Protein 3URG (pdb70)

Solvent-accessible surface area: 7895 Å² total; per-residue (Å²): 215,38,96,62,150,130,53,103,93,59,25,119,31,8,115,64,106,4,23,89,123,22,152,84,111,117,71,72,0,96,15,0,32,128,22,0,67,119,30,4,98,55,90,17,101,0,76,17,107,70,135,43,234,204,89,105,77,112,87,96,33,93,3,48,0,63,13,20,5,91,96,117,64,18,93,83,25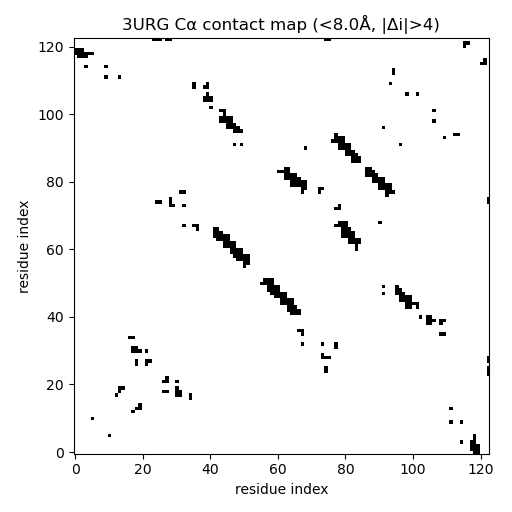,0,59,0,49,0,2,30,109,117,138,80,88,63,84,2,82,0,41,28,9,110,32,56,148,36,72,109,86,1,105,61,0,11,27,0,2,75,15,6,69,30,43,35,60,170,29

Structure (mmCIF, N/CA/C/O backbone):
data_3URG
#
_entry.id   3URG
#
_cell.length_a   50.740
_cell.length_b   50.740
_cell.length_c   150.770
_cell.angle_alpha   90.00
_cell.angle_beta   90.00
_cell.angle_gamma   120.00
#
_symmetry.space_group_name_H-M   'P 31 2 1'
#
loop_
_entity.id
_entity.type
_entity.pdbx_description
1 polymer 'Alr1010 protein'
2 non-polymer '5-MERCAPTO-2-NITRO-BENZOIC ACID'
3 non-polymer 'SODIUM ION'
4 water water
#
loop_
_atom_site.group_PDB
_atom_site.id
_atom_site.type_symbol
_atom_site.label_atom_id
_atom_site.label_alt_id
_atom_site.label_comp_id
_atom_site.label_asym_id
_atom_site.label_entity_id
_atom_site.label_seq_id
_atom_site.pdbx_PDB_ins_code
_atom_site.Cartn_x
_atom_site.Cartn_y
_atom_site.Cartn_z
_atom_site.occupancy
_atom_site.B_iso_or_equiv
_atom_site.auth_seq_id
_atom_site.auth_comp_id
_atom_site.auth_asym_id
_atom_site.auth_atom_id
_atom_site.pdbx_PDB_model_num
ATOM 1 N N . MET A 1 21 ? -21.232 -10.751 -7.189 1.00 85.38 1 MET A N 1
ATOM 2 C CA . MET A 1 21 ? -21.790 -11.035 -8.507 1.00 72.23 1 MET A CA 1
ATOM 3 C C . MET A 1 21 ? -22.786 -9.983 -8.939 1.00 60.96 1 MET A C 1
ATOM 4 O O . MET A 1 21 ? -23.051 -9.026 -8.204 1.00 52.67 1 MET A O 1
ATOM 9 N N . ALA A 1 22 ? -23.362 -10.190 -10.124 1.00 54.37 2 ALA A N 1
ATOM 10 C CA . ALA A 1 22 ? -24.324 -9.255 -10.704 1.00 45.60 2 ALA A CA 1
ATOM 11 C C . ALA A 1 22 ? -25.763 -9.761 -10.591 1.00 52.55 2 ALA A C 1
ATOM 12 O O . ALA A 1 22 ? -26.033 -10.940 -10.819 1.00 54.58 2 ALA A O 1
ATOM 14 N N . SER A 1 23 ? -26.690 -8.861 -10.268 1.00 44.87 3 SER A N 1
ATOM 15 C CA . SER A 1 23 ? -28.101 -9.232 -10.156 1.00 49.44 3 SER A CA 1
ATOM 16 C C . SER A 1 23 ? -28.908 -8.756 -11.359 1.00 56.76 3 SER A C 1
ATOM 17 O O . SER A 1 23 ? -30.082 -9.094 -11.500 1.00 56.39 3 SER A O 1
ATOM 20 N N . VAL A 1 24 ? -28.274 -7.966 -12.222 1.00 56.04 4 VAL A N 1
ATOM 21 C CA . VAL A 1 24 ? -28.901 -7.539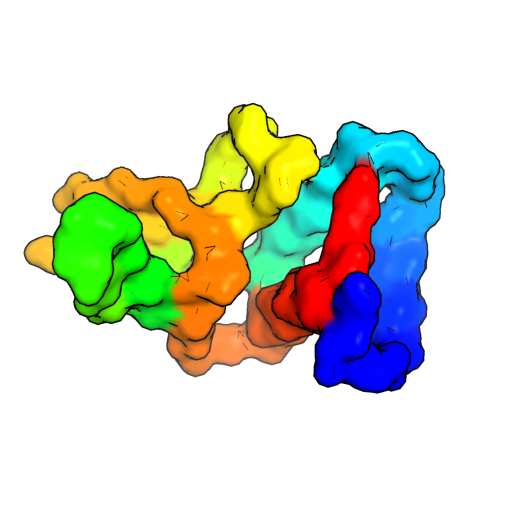 -13.469 1.00 50.10 4 VAL A CA 1
ATOM 22 C C . VAL A 1 24 ? -27.957 -7.760 -14.645 1.00 46.39 4 VAL A C 1
ATOM 23 O O . VAL A 1 24 ? -26.735 -7.820 -14.477 1.00 43.69 4 VAL A O 1
ATOM 27 N N . GLU A 1 25 ? -28.524 -7.896 -15.837 1.00 47.64 5 GLU A N 1
ATOM 28 C CA . GLU A 1 25 ? -27.715 -8.084 -17.032 1.00 49.22 5 GLU A CA 1
ATOM 29 C C . GLU A 1 25 ? -27.064 -6.765 -17.421 1.00 49.37 5 GLU A C 1
ATOM 30 O O . GLU A 1 25 ? -27.521 -5.693 -17.021 1.00 41.58 5 GLU A O 1
ATOM 36 N N . ARG A 1 26 ? -25.993 -6.846 -18.199 1.00 49.21 6 ARG A N 1
ATOM 37 C CA . ARG A 1 26 ? -25.353 -5.645 -18.711 1.00 47.61 6 ARG A CA 1
ATOM 38 C C . ARG A 1 26 ? -26.369 -4.759 -19.419 1.00 44.10 6 ARG A C 1
ATOM 39 O O . ARG A 1 26 ? -27.242 -5.251 -20.148 1.00 42.98 6 ARG A O 1
ATOM 47 N N . ASP A 1 27 ? -26.272 -3.455 -19.177 1.00 37.07 7 ASP A N 1
ATOM 48 C CA . ASP A 1 27 ? -27.016 -2.466 -19.947 1.00 37.45 7 ASP A CA 1
ATOM 49 C C . ASP A 1 27 ? -25.968 -1.622 -20.659 1.00 37.00 7 ASP A C 1
ATOM 50 O O . ASP A 1 27 ? -25.291 -0.812 -20.024 1.00 35.11 7 ASP A O 1
ATOM 55 N N . GLU A 1 28 ? -25.828 -1.809 -21.970 1.00 36.06 8 GLU A N 1
ATOM 56 C CA . GLU A 1 28 ? -24.704 -1.213 -22.697 1.00 37.59 8 GLU A CA 1
ATOM 57 C C . GLU A 1 28 ? -24.785 0.309 -22.780 1.00 40.29 8 GLU A C 1
ATOM 58 O O . GLU A 1 28 ? -23.768 0.986 -22.855 1.00 35.82 8 GLU A O 1
ATOM 64 N N . THR A 1 29 ? -25.993 0.858 -22.760 1.00 38.10 9 THR A N 1
ATOM 65 C CA . THR A 1 29 ? -26.118 2.308 -22.739 1.00 34.99 9 THR A CA 1
ATOM 66 C C . THR A 1 29 ? -25.511 2.867 -21.445 1.00 38.19 9 THR A C 1
ATOM 67 O O . THR A 1 29 ? -24.756 3.842 -21.466 1.00 35.20 9 THR A O 1
ATOM 71 N N . ARG A 1 30 ? -25.823 2.232 -20.319 1.00 35.73 10 ARG A N 1
ATOM 72 C CA . ARG A 1 30 ? -25.274 2.682 -19.039 1.00 31.12 10 ARG A CA 1
ATOM 73 C C . ARG A 1 30 ? -23.755 2.427 -18.978 1.00 34.73 10 ARG A C 1
ATOM 74 O O . ARG A 1 30 ? -22.988 3.276 -18.514 1.00 33.34 10 ARG A O 1
ATOM 82 N N . GLU A 1 31 ? -23.327 1.265 -19.462 1.00 36.32 11 GLU A N 1
ATOM 83 C CA . GLU A 1 31 ? -21.902 0.941 -19.504 1.00 34.87 11 GLU A CA 1
ATOM 84 C C . GLU A 1 31 ? -21.113 1.986 -20.296 1.00 35.34 11 GLU A C 1
ATOM 85 O O . GLU A 1 31 ? -20.066 2.446 -19.855 1.00 32.62 11 GLU A O 1
ATOM 91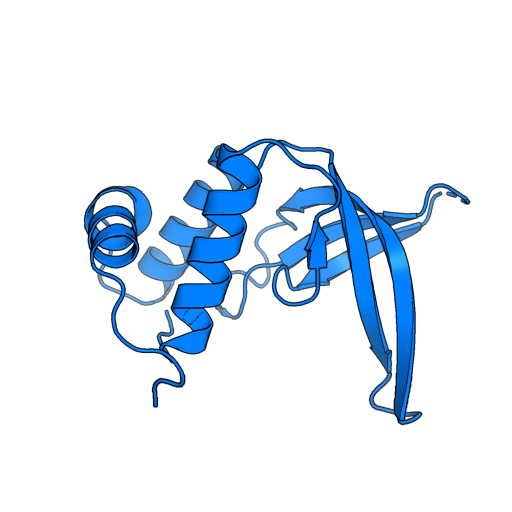 N N . HIS A 1 32 ? -21.608 2.361 -21.470 1.00 35.34 12 HIS A N 1
ATOM 92 C CA . HIS A 1 32 ? -20.901 3.351 -22.289 1.00 34.68 12 HIS A CA 1
ATOM 93 C C . HIS A 1 32 ? -20.783 4.673 -21.541 1.00 29.99 12 HIS A C 1
ATOM 94 O O . HIS A 1 32 ? -19.733 5.311 -21.539 1.00 38.08 12 HIS A O 1
ATOM 101 N N . ARG A 1 33 ? -21.877 5.084 -20.914 1.00 33.72 13 ARG A N 1
ATOM 102 C CA . ARG A 1 33 ? -21.909 6.366 -20.228 1.00 32.48 13 ARG A CA 1
ATOM 103 C C . ARG A 1 33 ? -20.975 6.342 -19.018 1.00 36.50 13 ARG A C 1
ATOM 104 O O . ARG A 1 33 ? -20.237 7.299 -18.765 1.00 36.94 13 ARG A O 1
ATOM 112 N N . ILE A 1 34 ? -21.003 5.246 -18.268 1.00 31.43 14 ILE A N 1
ATOM 113 C CA . ILE A 1 34 ? -20.118 5.126 -17.111 1.00 32.12 14 ILE A CA 1
ATOM 114 C C . ILE A 1 34 ? -18.656 5.181 -17.548 1.00 35.10 14 ILE A C 1
ATOM 115 O O . ILE A 1 34 ? -17.834 5.865 -16.935 1.00 35.98 14 ILE A O 1
ATOM 120 N N . GLU A 1 35 ? -18.338 4.446 -18.609 1.00 28.01 15 GLU A N 1
ATOM 121 C CA . GLU A 1 35 ? -16.980 4.407 -19.139 1.00 30.88 15 GLU A CA 1
ATOM 122 C C . GLU A 1 35 ? -16.471 5.782 -19.589 1.00 37.93 15 GLU A C 1
ATOM 123 O O . GLU A 1 35 ? -15.345 6.176 -19.262 1.00 37.88 15 GLU A O 1
ATOM 129 N N . THR A 1 36 ? -17.297 6.508 -20.341 1.00 35.10 16 THR A N 1
ATOM 130 C CA . THR A 1 36 ? -16.818 7.682 -21.063 1.00 40.07 16 THR A CA 1
ATOM 131 C C . THR A 1 36 ? -17.049 8.993 -20.328 1.00 41.66 16 THR A C 1
ATOM 132 O O . THR A 1 36 ? -16.370 9.988 -20.601 1.00 39.64 16 THR A O 1
ATOM 136 N N . GLU A 1 37 ? -18.018 8.993 -19.430 1.00 35.81 17 GLU A N 1
ATOM 137 C CA . GLU A 1 37 ? -18.425 10.189 -18.712 1.00 39.88 17 GLU A CA 1
ATOM 138 C C . GLU A 1 37 ? -17.982 10.132 -17.270 1.00 39.32 17 GLU A C 1
ATOM 139 O O . GLU A 1 37 ? -17.671 11.132 -16.730 1.00 40.89 17 GLU A O 1
ATOM 145 N N . ILE A 1 38 ? -17.908 8.954 -16.689 1.00 35.02 18 ILE A N 1
ATOM 146 C CA . ILE A 1 38 ? -17.684 8.830 -15.267 1.00 34.30 18 ILE A CA 1
ATOM 147 C C . ILE A 1 38 ? -16.408 8.298 -14.639 1.00 38.10 18 ILE A C 1
ATOM 148 O O . ILE A 1 38 ? -16.024 8.729 -13.542 1.00 39.51 18 ILE A O 1
ATOM 153 N N . ILE A 1 39 ? -15.965 7.202 -15.226 1.00 31.09 19 ILE A N 1
ATOM 154 C CA . ILE A 1 39 ? -14.734 6.569 -14.892 1.00 35.63 19 ILE A CA 1
ATOM 155 C C . ILE A 1 39 ? -13.598 7.193 -15.675 1.00 37.07 19 ILE A C 1
ATOM 156 O O . ILE A 1 39 ? -12.610 7.555 -15.114 1.00 35.11 19 ILE A O 1
ATOM 161 N N . VAL A 1 40 ? -13.787 7.370 -16.972 1.00 37.02 20 VAL A N 1
ATOM 162 C CA . VAL A 1 40 ? -12.814 8.064 -17.801 1.00 34.10 20 VAL A CA 1
ATOM 163 C C . VAL A 1 40 ? -11.438 7.401 -17.620 1.00 35.01 20 VAL A C 1
ATOM 164 O O . VAL A 1 40 ? -11.320 6.234 -17.813 1.00 38.45 20 VAL A O 1
ATOM 168 N N . ASP A 1 41 ? -10.420 8.141 -17.228 1.00 39.29 21 ASP A N 1
ATOM 169 C CA . ASP A 1 41 ? -9.092 7.564 -17.051 1.00 44.31 21 ASP A CA 1
ATOM 170 C C . ASP A 1 41 ? -8.781 7.009 -15.668 1.00 43.30 21 ASP A C 1
ATOM 171 O O . ASP A 1 41 ? -7.662 6.691 -15.382 1.00 36.44 21 ASP A O 1
ATOM 176 N N . ALA A 1 42 ? -9.766 6.940 -14.795 1.00 35.56 22 ALA A N 1
ATOM 177 C CA . ALA A 1 42 ? -9.520 6.529 -13.414 1.00 35.30 22 ALA A CA 1
ATOM 178 C C . ALA A 1 42 ? -9.024 5.092 -13.380 1.00 42.76 22 ALA A C 1
ATOM 179 O O . ALA A 1 42 ? -9.545 4.242 -14.094 1.00 40.65 22 ALA A O 1
ATOM 181 N N . GLU A 1 43 ? -8.010 4.822 -12.557 1.00 39.10 23 GLU A N 1
ATOM 182 C CA . GLU A 1 43 ? -7.500 3.467 -12.425 1.00 49.12 23 GLU A CA 1
ATOM 183 C C . GLU A 1 43 ? -7.648 2.894 -11.016 1.00 51.26 23 GLU A C 1
ATOM 184 O O . GLU A 1 43 ? -8.128 1.776 -10.845 1.00 51.17 23 GLU A O 1
ATOM 190 N N . ASP A 1 44 ? -7.235 3.643 -10.002 1.00 52.20 24 ASP A N 1
ATOM 191 C CA . ASP A 1 44 ? -7.333 3.109 -8.651 1.00 50.95 24 ASP A CA 1
ATOM 192 C C . ASP A 1 44 ? -8.605 3.520 -7.927 1.00 49.45 24 ASP A C 1
ATOM 193 O O . ASP A 1 44 ? -9.407 4.316 -8.426 1.00 43.21 24 ASP A O 1
ATOM 198 N N . LYS A 1 45 ? -8.781 2.941 -6.748 1.00 46.51 25 LYS A N 1
ATOM 199 C CA . LYS A 1 45 ? -10.010 3.048 -5.998 1.00 44.41 25 LYS A CA 1
ATOM 200 C C . LYS A 1 45 ? -10.431 4.500 -5.776 1.00 44.77 25 LYS A C 1
ATOM 201 O O . LYS A 1 45 ? -11.586 4.844 -5.987 1.00 39.29 25 LYS A O 1
ATOM 207 N N . GLU A 1 46 ? -9.490 5.345 -5.356 1.00 41.25 26 GLU A N 1
ATOM 208 C CA . GLU A 1 46 ? -9.782 6.744 -5.036 1.00 38.77 26 GLU A CA 1
ATOM 209 C C . GLU A 1 46 ? -10.264 7.515 -6.254 1.00 30.81 26 GLU A C 1
ATOM 210 O O . GLU A 1 46 ? -11.167 8.363 -6.152 1.00 36.22 26 GLU A O 1
ATOM 216 N N . GLU A 1 47 ? -9.655 7.229 -7.404 1.00 32.16 27 GLU A N 1
ATOM 217 C CA . GLU A 1 47 ? -10.021 7.885 -8.663 1.00 30.62 27 GLU A CA 1
ATOM 218 C C . GLU A 1 47 ? -11.398 7.443 -9.146 1.00 37.04 27 GLU A C 1
ATOM 219 O O . GLU A 1 47 ? -12.165 8.252 -9.679 1.00 37.06 27 GLU A O 1
ATOM 225 N N . ARG A 1 48 ? -11.719 6.165 -8.960 1.00 36.93 28 ARG A N 1
ATOM 226 C CA . ARG A 1 48 ? -13.026 5.660 -9.377 1.00 34.74 28 ARG A CA 1
ATOM 227 C C . ARG A 1 48 ? -14.110 6.278 -8.486 1.00 34.81 28 ARG A C 1
ATOM 228 O O . ARG A 1 48 ? -15.130 6.756 -8.972 1.00 30.45 28 ARG A O 1
ATOM 236 N N . ALA A 1 49 ? -13.880 6.275 -7.175 1.00 35.31 29 ALA A N 1
ATOM 237 C CA . ALA A 1 49 ? -14.800 6.946 -6.256 1.00 33.85 29 ALA A CA 1
ATOM 238 C C . ALA A 1 49 ? -14.970 8.418 -6.615 1.00 31.84 29 ALA A C 1
ATOM 239 O O . ALA A 1 49 ? -16.082 8.928 -6.627 1.00 33.61 29 ALA A O 1
ATOM 241 N N . MET A 1 50 ? -13.863 9.105 -6.880 1.00 35.54 30 MET A N 1
ATOM 242 C CA . MET A 1 50 ? -13.913 10.537 -7.172 1.00 34.67 30 MET A CA 1
ATOM 243 C C . MET A 1 50 ? -14.716 10.816 -8.443 1.00 31.13 30 MET A C 1
ATOM 244 O O . MET A 1 50 ? -15.544 11.731 -8.479 1.00 34.83 30 MET A O 1
ATOM 249 N N . GLY A 1 51 ? -14.479 10.022 -9.480 1.00 34.81 31 GLY A N 1
ATOM 250 C CA . GLY A 1 51 ? -15.250 10.143 -10.706 1.00 32.30 31 GLY A CA 1
ATOM 251 C C . GLY A 1 51 ? -16.748 10.080 -10.449 1.00 33.86 31 GLY A C 1
ATOM 252 O O . GLY A 1 51 ? -17.525 10.892 -10.964 1.00 30.94 31 GLY A O 1
ATOM 253 N N . TRP A 1 52 ? -17.178 9.111 -9.656 1.00 27.39 32 TRP A N 1
ATOM 254 C CA . TRP A 1 52 ? -18.608 8.987 -9.381 1.00 27.29 32 TRP A CA 1
ATOM 255 C C . TRP A 1 52 ? -19.122 10.172 -8.560 1.00 33.43 32 TRP A C 1
ATOM 256 O O . TRP A 1 52 ? -20.238 10.641 -8.764 1.00 32.78 32 TRP A O 1
ATOM 267 N N . TYR A 1 53 ? -18.310 10.642 -7.613 1.00 34.99 33 TYR A N 1
ATOM 268 C CA . TYR A 1 53 ? -18.727 11.732 -6.735 1.00 37.40 33 TYR A CA 1
ATOM 269 C C . TYR A 1 53 ? -18.998 12.995 -7.553 1.00 36.65 33 TYR A C 1
ATOM 270 O O . TYR A 1 53 ? -20.055 13.619 -7.424 1.00 32.48 33 TYR A O 1
ATOM 279 N N . TYR A 1 54 ? -18.030 13.376 -8.381 1.00 31.86 34 TYR A N 1
ATOM 280 C CA . TYR A 1 54 ? -18.178 14.538 -9.261 1.00 36.58 34 TYR A CA 1
ATOM 281 C C . TYR A 1 54 ? -19.287 14.360 -10.288 1.00 37.80 34 TYR A C 1
ATOM 282 O O . TYR A 1 54 ? -20.009 15.307 -10.603 1.00 37.12 34 TYR A O 1
ATOM 291 N N . TYR A 1 55 ? -19.423 13.160 -10.835 1.00 33.68 35 TYR A N 1
ATOM 292 C CA . TYR A 1 55 ? -20.489 12.949 -11.808 1.00 29.98 35 TYR A CA 1
ATOM 293 C C . TYR A 1 55 ? -21.859 13.207 -11.161 1.00 35.51 35 TYR A C 1
ATOM 294 O O . TYR A 1 55 ? -22.672 13.963 -11.687 1.00 33.43 35 TYR A O 1
ATOM 303 N N . LEU A 1 56 ? -22.099 12.605 -10.019 1.00 29.64 36 LEU A N 1
ATOM 304 C CA . LEU A 1 56 ? -23.360 12.734 -9.343 1.00 28.73 36 LEU A CA 1
ATOM 305 C C . LEU A 1 56 ? -23.624 14.163 -8.898 1.00 34.32 36 LEU A C 1
ATOM 306 O O . LEU A 1 56 ? -24.692 14.689 -9.077 1.00 33.25 36 LEU A O 1
ATOM 311 N N . ASP A 1 57 ? -22.599 14.792 -8.380 1.00 30.38 37 ASP A N 1
ATOM 312 C CA . ASP A 1 57 ? -22.685 16.184 -7.979 1.00 31.98 37 ASP A CA 1
ATOM 313 C C . ASP A 1 57 ? -23.016 17.064 -9.164 1.00 40.21 37 ASP A C 1
ATOM 314 O O . ASP A 1 57 ? -23.705 18.054 -9.016 1.00 41.75 37 ASP A O 1
ATOM 319 N N . ASP A 1 58 ? -22.493 16.721 -10.332 1.00 37.07 38 ASP A N 1
ATOM 320 C CA . ASP A 1 58 ? -22.745 17.502 -11.534 1.00 40.88 38 ASP A CA 1
ATOM 321 C C . ASP A 1 58 ? -24.106 17.242 -12.168 1.00 44.80 38 ASP A C 1
ATOM 322 O O . ASP A 1 58 ? -24.698 18.142 -12.752 1.00 45.48 38 ASP A O 1
ATOM 327 N N . THR A 1 59 ? -24.587 16.008 -12.059 1.00 34.55 39 THR A N 1
ATOM 328 C CA . THR A 1 59 ? -25.721 15.551 -12.854 1.00 32.81 39 THR A CA 1
ATOM 329 C C . THR A 1 59 ? -27.060 15.564 -12.094 1.00 37.56 39 THR A C 1
ATOM 330 O O . THR A 1 59 ? -28.105 15.816 -12.682 1.00 36.35 39 THR A O 1
ATOM 334 N N . LEU A 1 60 ? -27.028 15.281 -10.796 1.00 35.41 40 LEU A N 1
ATOM 335 C CA . LEU A 1 60 ? -28.238 15.362 -9.978 1.00 33.17 40 LEU A CA 1
ATOM 336 C C . LEU A 1 60 ? -28.633 16.830 -9.880 1.00 38.69 40 LEU A C 1
ATOM 337 O O . LEU A 1 60 ? -27.793 17.663 -9.650 1.00 39.47 40 LEU A O 1
ATOM 342 N N . GLU A 1 61 ? -29.902 17.164 -10.061 1.00 36.43 41 GLU A N 1
ATOM 343 C CA . GLU A 1 61 ? -30.303 18.566 -9.928 1.00 42.47 41 GLU A CA 1
ATOM 344 C C . GLU A 1 61 ? -30.843 18.888 -8.537 1.00 38.24 41 GLU A C 1
ATOM 345 O O . GLU A 1 61 ? -32.000 18.630 -8.255 1.00 39.41 41 GLU A O 1
ATOM 351 N N . PHE A 1 62 ? -30.002 19.450 -7.672 1.00 37.10 42 PHE A N 1
ATOM 352 C CA . PHE A 1 62 ? -30.413 19.763 -6.301 1.00 35.63 42 PHE A CA 1
ATOM 353 C C . PHE A 1 62 ? -31.121 21.127 -6.210 1.00 43.73 42 PHE A C 1
ATOM 354 O O . PHE A 1 62 ? -30.774 22.053 -6.935 1.00 48.18 42 PHE A O 1
ATOM 362 N N . PRO A 1 63 ? -32.099 21.257 -5.302 1.00 40.99 43 PRO A N 1
ATOM 363 C CA . PRO A 1 63 ? -32.556 20.200 -4.405 1.00 37.59 43 PRO A CA 1
ATOM 364 C C . PRO A 1 63 ? -33.695 19.453 -5.054 1.00 38.14 43 PRO A C 1
ATOM 365 O O . PRO A 1 63 ? -34.320 19.970 -5.956 1.00 41.32 43 PRO A O 1
ATOM 369 N N . PHE A 1 64 ? -33.955 18.233 -4.614 1.00 37.20 44 PHE A N 1
ATOM 370 C CA . PHE A 1 64 ? -35.120 17.514 -5.101 1.00 38.94 44 PHE A CA 1
ATOM 371 C C . PHE A 1 64 ? -35.715 16.729 -3.944 1.00 40.28 44 PHE A C 1
ATOM 372 O O . PHE A 1 64 ? -35.080 16.564 -2.901 1.00 43.29 44 PHE A O 1
ATOM 380 N N . MET A 1 65 ? -36.939 16.261 -4.103 1.00 45.02 45 MET A N 1
ATOM 381 C CA . MET A 1 65 ? -37.538 15.498 -3.022 1.00 49.75 45 MET A CA 1
ATOM 382 C C . MET A 1 65 ? -37.432 13.995 -3.226 1.00 43.03 45 MET A C 1
ATOM 383 O O . MET A 1 65 ? -37.425 13.504 -4.353 1.00 31.87 45 MET A O 1
ATOM 388 N N . GLY A 1 66 ? -37.337 13.269 -2.122 1.00 34.15 46 GLY A N 1
ATOM 389 C CA . GLY A 1 66 ? -37.256 11.827 -2.186 1.00 32.08 46 GLY A CA 1
ATOM 390 C C . GLY A 1 66 ? -37.798 11.152 -0.945 1.00 36.33 46 GLY A C 1
ATOM 391 O O . GLY A 1 66 ? -37.986 11.795 0.093 1.00 35.73 46 GLY A O 1
ATOM 392 N N . LYS A 1 67 ? -38.076 9.856 -1.070 1.00 34.70 47 LYS A N 1
ATOM 393 C CA . LYS A 1 67 ? -38.423 9.022 0.073 1.00 29.98 47 LYS A CA 1
ATOM 394 C C . LYS A 1 67 ? -37.142 8.341 0.511 1.00 36.29 47 LYS A C 1
ATOM 395 O O . LYS A 1 67 ? -36.522 7.616 -0.272 1.00 37.50 47 LYS A O 1
ATOM 401 N N . TRP A 1 68 ? -36.745 8.581 1.757 1.00 35.25 48 TRP A N 1
ATOM 402 C CA . TRP A 1 68 ? -35.553 7.967 2.318 1.00 33.21 48 TRP A CA 1
ATOM 403 C C . TRP A 1 68 ? -35.918 6.810 3.242 1.00 36.24 48 TRP A C 1
ATOM 404 O O . TRP A 1 68 ? -36.671 6.980 4.201 1.00 32.68 48 TRP A O 1
ATOM 415 N N . LYS A 1 69 ? -35.390 5.626 2.947 1.00 32.72 49 LYS A N 1
ATOM 416 C CA . LYS A 1 69 ? -35.579 4.502 3.851 1.00 41.50 49 LYS A CA 1
ATOM 417 C C . LYS A 1 69 ? -34.501 4.541 4.912 1.00 42.94 49 LYS A C 1
ATOM 418 O O . LYS A 1 69 ? -33.371 4.096 4.689 1.00 36.33 49 LYS A O 1
ATOM 424 N N . LYS A 1 70 ? -34.859 5.125 6.052 1.00 38.38 50 LYS A N 1
ATOM 425 C CA . LYS A 1 70 ? -33.948 5.295 7.170 1.00 38.82 50 LYS A CA 1
ATOM 426 C C . LYS A 1 70 ? -34.079 4.089 8.097 1.00 46.20 50 LYS A C 1
ATOM 427 O O . LYS A 1 70 ? -35.076 3.942 8.816 1.00 45.98 50 LYS A O 1
ATOM 433 N N . LYS A 1 71 ? -33.072 3.220 8.060 1.00 41.53 51 LYS A N 1
ATOM 434 C CA . LYS A 1 71 ? -33.136 1.922 8.735 1.00 43.44 51 LYS A CA 1
ATOM 435 C C . LYS A 1 71 ? -32.553 1.955 10.152 1.00 46.01 51 LYS A C 1
ATOM 436 O O . LYS A 1 71 ? -31.545 2.616 10.405 1.00 51.67 51 LYS A O 1
ATOM 442 N N . SER A 1 72 ? -33.178 1.232 11.076 1.00 41.28 52 SER A N 1
ATOM 443 C CA . SER A 1 72 ? -32.587 1.057 12.407 1.00 39.65 52 SER A CA 1
ATOM 444 C C . SER A 1 72 ? -32.270 -0.411 12.672 1.00 43.55 52 SER A C 1
ATOM 445 O O . SER A 1 72 ? -33.149 -1.193 13.049 1.00 39.23 52 SER A O 1
ATOM 448 N N . ARG A 1 73 ? -31.007 -0.774 12.475 1.00 38.71 53 ARG A N 1
ATOM 449 C CA . ARG A 1 73 ? -30.568 -2.151 12.640 1.00 41.03 53 ARG A CA 1
ATOM 450 C C . ARG A 1 73 ? -30.853 -2.637 14.060 1.00 46.90 53 ARG A C 1
ATOM 451 O O . ARG A 1 73 ? -31.260 -3.775 14.271 1.00 41.39 53 ARG A O 1
ATOM 459 N N . LYS A 1 74 ? -30.650 -1.766 15.038 1.00 48.73 54 LYS A N 1
ATOM 460 C CA . LYS A 1 74 ? -30.788 -2.171 16.431 1.00 51.76 54 LYS A CA 1
ATOM 461 C C . LYS A 1 74 ? -32.205 -2.599 16.794 1.00 43.43 54 LYS A C 1
ATOM 462 O O . LYS A 1 74 ? -32.400 -3.437 17.663 1.00 43.36 54 LYS A O 1
ATOM 468 N N . THR A 1 75 ? -33.203 -2.034 16.134 1.00 42.34 55 THR A N 1
ATOM 469 C CA . THR A 1 75 ? -34.574 -2.324 16.532 1.00 46.27 55 THR A CA 1
ATOM 470 C C . THR A 1 75 ? -35.330 -3.064 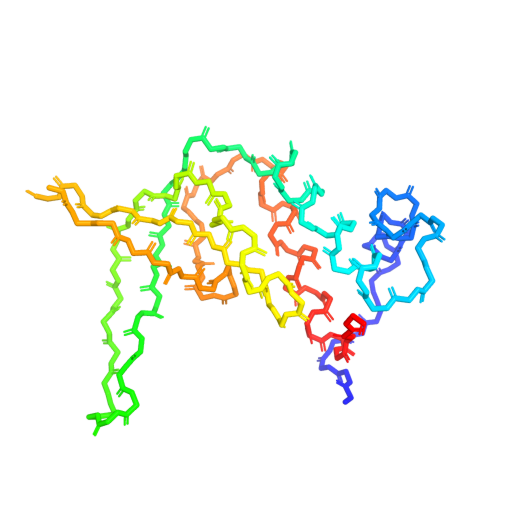15.443 1.00 41.15 55 THR A C 1
ATOM 471 O O . THR A 1 75 ? -36.503 -3.399 15.613 1.00 42.08 55 THR A O 1
ATOM 475 N N . SER A 1 76 ? -34.637 -3.332 14.339 1.00 39.59 56 SER A N 1
ATOM 476 C CA . SER A 1 76 ? -35.236 -3.952 13.166 1.00 37.14 56 SER A CA 1
ATOM 477 C C . SER A 1 76 ? -36.434 -3.137 12.679 1.00 37.80 56 SER A C 1
ATOM 478 O O . SER A 1 76 ? -37.483 -3.686 12.359 1.00 36.86 56 SER A O 1
ATOM 481 N N . THR A 1 77 ? -36.283 -1.823 12.624 1.00 35.50 57 THR A N 1
ATOM 482 C CA . THR A 1 77 ? -37.376 -1.007 12.109 1.00 37.27 57 THR A CA 1
ATOM 483 C C . THR A 1 77 ? -36.907 -0.087 10.997 1.00 37.23 57 THR A C 1
ATOM 484 O O . THR A 1 77 ? -35.709 0.147 10.830 1.00 36.39 57 THR A O 1
ATOM 488 N N . ILE A 1 78 ? -37.865 0.424 10.233 1.00 36.84 58 ILE A N 1
ATOM 489 C CA . ILE A 1 78 ? -37.582 1.317 9.116 1.00 38.34 58 ILE A CA 1
ATOM 490 C C . ILE A 1 78 ? -38.496 2.541 9.188 1.00 43.31 58 ILE A C 1
ATOM 491 O O . ILE A 1 78 ? -39.721 2.405 9.299 1.00 44.80 58 ILE A O 1
ATOM 496 N N . GLU A 1 79 ? -37.888 3.724 9.151 1.00 35.37 59 GLU A N 1
ATOM 497 C CA . GLU A 1 79 ? -38.624 4.982 9.003 1.00 41.53 59 GLU A CA 1
ATOM 498 C C . GLU A 1 79 ? -38.472 5.515 7.588 1.00 49.82 59 GLU A C 1
ATOM 499 O O . GLU A 1 79 ? -37.396 5.985 7.200 1.00 47.59 59 GLU A O 1
ATOM 505 N N . GLU A 1 80 ? -39.548 5.445 6.816 1.00 51.73 60 GLU A N 1
ATOM 506 C CA . GLU A 1 80 ? -39.546 6.028 5.481 1.00 56.99 60 GLU A CA 1
ATOM 507 C C . GLU A 1 80 ? -39.838 7.526 5.566 1.00 56.11 60 GLU A C 1
ATOM 508 O O . GLU A 1 80 ? -40.983 7.933 5.759 1.00 56.26 60 GLU A O 1
ATOM 514 N N . LYS A 1 81 ? -38.792 8.337 5.432 1.00 39.62 61 LYS A N 1
ATOM 515 C CA . LYS A 1 81 ? -38.899 9.781 5.617 1.00 36.07 61 LYS A CA 1
ATOM 516 C C . LYS A 1 81 ? -39.021 10.503 4.273 1.00 41.38 61 LYS A C 1
ATOM 517 O O . LYS A 1 81 ? -38.403 10.100 3.287 1.00 34.40 61 LYS A O 1
ATOM 523 N N . THR A 1 82 ? -39.797 11.581 4.246 1.00 41.04 62 THR A N 1
ATOM 524 C CA . THR A 1 82 ? -39.911 12.408 3.044 1.00 38.74 62 THR A CA 1
ATOM 525 C C . THR A 1 82 ? -39.066 13.653 3.215 1.00 35.15 62 THR A C 1
ATOM 526 O O . THR A 1 82 ? -39.319 14.476 4.094 1.00 39.82 62 THR A O 1
ATOM 530 N N . VAL A 1 83 ? -38.049 13.798 2.375 1.00 27.92 63 VAL A N 1
ATOM 531 C CA . VAL A 1 83 ? -37.024 14.793 2.647 1.00 34.16 63 VAL A CA 1
ATOM 532 C C . VAL A 1 83 ? -36.674 15.573 1.408 1.00 38.96 63 VAL A C 1
ATOM 533 O O . VAL A 1 83 ? -37.008 15.162 0.303 1.00 36.99 63 VAL A O 1
ATOM 537 N N . GLU A 1 84 ? -36.002 16.702 1.597 1.00 40.67 64 GLU A N 1
ATOM 538 C CA . GLU A 1 84 ? -35.356 17.373 0.480 1.00 43.82 64 GLU A CA 1
ATOM 539 C C . GLU A 1 84 ? -33.929 16.872 0.406 1.00 44.20 64 GLU A C 1
ATOM 540 O O . GLU A 1 84 ? -33.214 16.860 1.407 1.00 38.70 64 GLU A O 1
ATOM 546 N N . VAL A 1 85 ? -33.516 16.438 -0.777 1.00 38.81 65 VAL A N 1
ATOM 547 C CA . VAL A 1 85 ? -32.137 16.052 -0.983 1.00 31.32 65 VAL A CA 1
ATOM 548 C C . VAL A 1 85 ? -31.371 17.307 -1.401 1.00 36.64 65 VAL A C 1
ATOM 549 O O . VAL A 1 85 ? -31.630 17.874 -2.465 1.00 35.04 65 VAL A O 1
ATOM 553 N N . LEU A 1 86 ? -30.441 17.731 -0.549 1.00 38.09 66 LEU A N 1
ATOM 554 C CA . LEU A 1 86 ? -29.802 19.046 -0.663 1.00 39.09 66 LEU A CA 1
ATOM 555 C C . LEU A 1 86 ? -28.534 19.061 -1.515 1.00 38.86 66 LEU A C 1
ATOM 556 O O . LEU A 1 86 ? -28.175 20.087 -2.091 1.00 39.47 66 LEU A O 1
ATOM 561 N N . GLY A 1 87 ? -27.841 17.933 -1.577 1.00 38.10 67 GLY A N 1
ATOM 562 C CA . GLY A 1 87 ? -26.588 17.867 -2.311 1.00 38.48 67 GLY A CA 1
ATOM 563 C C . GLY A 1 87 ? -25.809 16.636 -1.897 1.00 43.21 67 GLY A C 1
ATOM 564 O O . GLY A 1 87 ? -26.298 15.841 -1.091 1.00 43.06 67 GLY A O 1
ATOM 565 N N . MET A 1 88 ? -24.615 16.460 -2.458 1.00 38.30 68 MET A N 1
ATOM 566 C CA . MET A 1 88 ? -23.745 15.377 -2.041 1.00 33.30 68 MET A CA 1
ATOM 567 C C . MET A 1 88 ? -23.315 15.662 -0.616 1.00 42.78 68 MET A C 1
ATOM 568 O O . MET A 1 88 ? -23.144 16.819 -0.237 1.00 45.49 68 MET A O 1
ATOM 573 N N . ALA A 1 89 ? -23.113 14.640 0.163 1.00 46.73 69 ALA A N 1
ATOM 574 C CA . ALA A 1 89 ? -22.572 14.820 1.467 1.00 51.17 69 ALA A CA 1
ATOM 575 C C . ALA A 1 89 ? -21.139 15.204 1.293 1.00 61.04 69 ALA A C 1
ATOM 576 O O . ALA A 1 89 ? -20.523 14.834 0.348 1.00 54.80 69 ALA A O 1
ATOM 578 N N . PRO A 1 90 ? -20.575 15.885 2.261 1.00 67.13 70 PRO A N 1
ATOM 579 C CA . PRO A 1 90 ? -19.168 16.192 2.163 1.00 66.57 70 PRO A CA 1
ATOM 580 C C . PRO A 1 90 ? -18.428 14.884 2.051 1.00 64.50 70 PRO A C 1
ATOM 581 O O . PRO A 1 90 ? -18.889 13.854 2.462 1.00 66.99 70 PRO A O 1
ATOM 585 N N . ASP A 1 91 ? -17.312 14.933 1.372 1.00 63.28 71 ASP A N 1
ATOM 586 C CA . ASP A 1 91 ? -16.699 13.746 0.778 1.00 66.69 71 ASP A CA 1
ATOM 587 C C . ASP A 1 91 ? -15.886 12.891 1.756 1.00 68.91 71 ASP A C 1
ATOM 588 O O . ASP A 1 91 ? -14.939 12.213 1.353 1.00 69.65 71 ASP A O 1
ATOM 593 N N . ASP A 1 92 ? -16.266 12.898 3.032 1.00 69.39 72 ASP A N 1
ATOM 594 C CA . ASP A 1 92 ? -15.492 12.163 4.038 1.00 69.40 72 ASP A CA 1
ATOM 595 C C . ASP A 1 92 ? -15.564 10.635 3.910 1.00 66.28 72 ASP A C 1
ATOM 596 O O . ASP A 1 92 ? -14.599 9.942 4.229 1.00 63.69 72 ASP A O 1
ATOM 601 N N . GLU A 1 93 ? -16.691 10.113 3.433 1.00 58.90 73 GLU A N 1
ATOM 602 C CA . GLU A 1 93 ? -16.851 8.664 3.301 1.00 57.50 73 GLU A CA 1
ATOM 603 C C . GLU A 1 93 ? -16.936 8.243 1.829 1.00 56.90 73 GLU A C 1
ATOM 604 O O . GLU A 1 93 ? -17.447 7.171 1.490 1.00 50.64 73 GLU A O 1
ATOM 607 N N . CYS A 1 94 ? -16.407 9.102 0.965 1.00 50.47 74 CYS A N 1
ATOM 608 C CA . CYS A 1 94 ? -16.473 8.904 -0.477 1.00 56.64 74 CYS A CA 1
ATOM 609 C C . CYS A 1 94 ? -15.971 7.537 -0.939 1.00 56.47 74 CYS A C 1
ATOM 610 O O . CYS A 1 94 ? -16.532 6.951 -1.862 1.00 52.60 74 CYS A O 1
ATOM 613 N N . LEU A 1 95 ? -14.926 7.022 -0.299 1.00 49.98 75 LEU A N 1
ATOM 614 C CA . LEU A 1 95 ? -14.320 5.768 -0.753 1.00 52.00 75 LEU A CA 1
ATOM 615 C C . LEU A 1 95 ? -15.214 4.538 -0.573 1.00 51.64 75 LEU A C 1
ATOM 616 O O . LEU A 1 95 ? -14.990 3.501 -1.205 1.00 53.00 75 LEU A O 1
ATOM 621 N N . LYS A 1 96 ? -16.226 4.649 0.280 1.0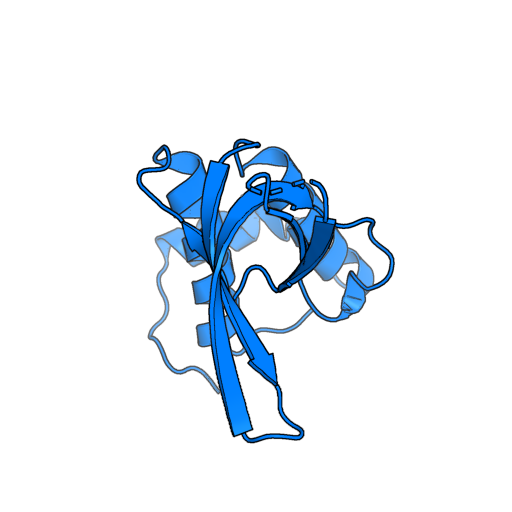0 47.71 76 LYS A N 1
ATOM 622 C CA . LYS A 1 96 ? -17.079 3.501 0.587 1.00 54.57 76 LYS A CA 1
ATOM 623 C C . LYS A 1 96 ? -18.388 3.476 -0.213 1.00 52.77 76 LYS A C 1
ATOM 624 O O . LYS A 1 96 ? -18.784 2.447 -0.762 1.00 52.94 76 LYS A O 1
ATOM 626 N N . ASP A 1 97 ? -19.059 4.616 -0.272 1.00 45.92 77 ASP A N 1
ATOM 627 C CA . ASP A 1 97 ? -20.395 4.675 -0.846 1.00 40.18 77 ASP A CA 1
ATOM 628 C C . ASP A 1 97 ? -20.659 6.107 -1.244 1.00 33.83 77 ASP A C 1
ATOM 629 O O . ASP A 1 97 ? -19.885 6.998 -0.882 1.00 37.68 77 ASP A O 1
ATOM 634 N N . MET A 1 98 ? -21.746 6.331 -1.988 1.00 29.82 78 MET A N 1
ATOM 635 C CA . MET A 1 98 ? -22.162 7.681 -2.357 1.00 27.27 78 MET A CA 1
ATOM 636 C C . MET A 1 98 ? -23.248 8.181 -1.403 1.00 36.28 78 MET A C 1
ATOM 637 O O . MET A 1 98 ? -24.344 7.626 -1.375 1.00 30.07 78 MET A O 1
ATOM 642 N N . TYR A 1 99 ? -22.935 9.223 -0.631 1.00 31.71 79 TYR A N 1
ATOM 643 C CA . TYR A 1 99 ? -23.868 9.769 0.351 1.00 30.99 79 TYR A CA 1
ATOM 644 C C . TYR A 1 99 ? -24.359 11.133 -0.091 1.00 33.27 79 TYR A C 1
ATOM 645 O O . TYR A 1 99 ? -23.626 11.893 -0.719 1.00 32.46 79 TYR A O 1
ATOM 654 N N . VAL A 1 100 ? -25.610 11.432 0.231 1.00 30.16 80 VAL A N 1
ATOM 655 C CA . VAL A 1 100 ? -26.146 12.749 -0.010 1.00 33.18 80 VAL A CA 1
ATOM 656 C C . VAL A 1 100 ? -26.634 13.320 1.306 1.00 39.98 80 VAL A C 1
ATOM 657 O O . VAL A 1 100 ? -26.921 12.591 2.258 1.00 35.77 80 VAL A O 1
ATOM 661 N N . GLU A 1 101 ? -26.725 14.635 1.362 1.00 40.39 81 GLU A N 1
ATOM 662 C CA . GLU A 1 101 ? -27.318 15.272 2.514 1.00 48.49 81 GLU A CA 1
ATOM 663 C C . GLU A 1 101 ? -28.792 15.532 2.271 1.00 36.77 81 GLU A C 1
ATOM 664 O O . GLU A 1 101 ? -29.163 16.027 1.209 1.00 38.43 81 GLU A O 1
ATOM 670 N N . VAL A 1 102 ? -29.622 15.219 3.269 1.00 32.45 82 VAL A N 1
ATOM 671 C CA . VAL A 1 102 ? -31.078 15.368 3.164 1.00 29.96 82 VAL A CA 1
ATOM 672 C C . VAL A 1 102 ? -31.624 16.111 4.376 1.00 41.15 82 VAL A C 1
ATOM 673 O O . VAL A 1 102 ? -31.040 16.046 5.457 1.00 39.59 82 VAL A O 1
ATOM 677 N N . ALA A 1 103 ? -32.732 16.828 4.198 1.00 41.96 83 ALA A N 1
ATOM 678 C CA . ALA A 1 103 ? -33.311 17.595 5.301 1.00 43.00 83 ALA A CA 1
ATOM 679 C C . ALA A 1 103 ? -34.794 17.322 5.421 1.00 42.67 83 ALA A C 1
ATOM 680 O O . ALA A 1 103 ? -35.499 17.266 4.418 1.00 42.90 83 ALA A O 1
ATOM 682 N N . ASP A 1 104 ? -35.286 17.139 6.641 1.00 45.48 84 ASP A N 1
ATOM 683 C CA . ASP A 1 104 ? -36.732 17.222 6.805 1.00 52.53 84 ASP A CA 1
ATOM 684 C C . ASP A 1 104 ? -37.065 18.599 7.353 1.00 49.97 84 ASP A C 1
ATOM 685 O O . ASP A 1 104 ? -36.514 19.045 8.358 1.00 49.81 84 ASP A O 1
ATOM 690 N N . ILE A 1 105 ? -37.935 19.285 6.635 1.00 44.53 85 ILE A N 1
ATOM 691 C CA . ILE A 1 105 ? -38.203 20.688 6.878 1.00 45.55 85 ILE A CA 1
ATOM 692 C C . ILE A 1 105 ? -39.457 20.869 7.733 1.00 48.63 85 ILE A C 1
ATOM 693 O O . ILE A 1 105 ? -39.912 21.988 7.968 1.00 52.85 85 ILE A O 1
ATOM 698 N N . GLY A 1 106 ? -40.012 19.761 8.213 1.00 45.18 86 GLY A N 1
ATOM 699 C CA . GLY A 1 106 ? -41.202 19.836 9.043 1.00 57.47 86 GLY A CA 1
ATOM 700 C C . GLY A 1 106 ? -41.042 20.698 10.284 1.00 59.40 86 GLY A C 1
ATOM 701 O O . GLY A 1 106 ? -41.964 21.425 10.656 1.00 63.42 86 GLY A O 1
ATOM 702 N N . ASP A 1 110 ? -35.289 22.513 11.320 1.00 73.80 90 ASP A N 1
ATOM 703 C CA . ASP A 1 110 ? -34.665 21.677 10.295 1.00 83.85 90 ASP A CA 1
ATOM 704 C C . ASP A 1 110 ? -33.647 20.694 10.880 1.00 79.80 90 ASP A C 1
AT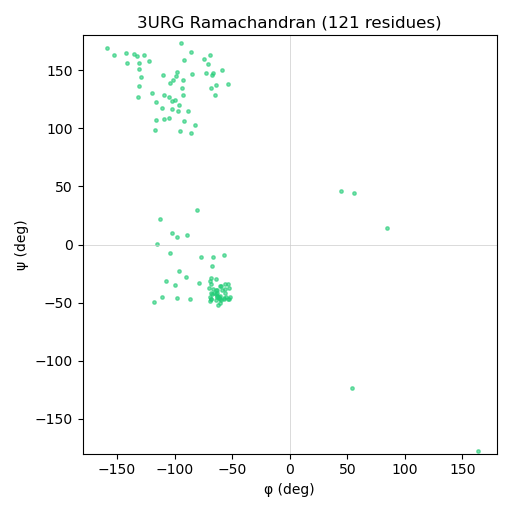OM 705 O O . ASP A 1 110 ? -32.773 21.078 11.659 1.00 80.84 90 ASP A O 1
ATOM 710 N N . ASP A 1 111 ? -33.773 19.425 10.502 1.00 67.19 91 ASP A N 1
ATOM 711 C CA . ASP A 1 111 ? -32.809 18.402 10.884 1.00 55.15 91 ASP A CA 1
ATOM 712 C C . ASP A 1 111 ? -32.146 17.883 9.617 1.00 49.80 91 ASP A C 1
ATOM 713 O O . ASP A 1 111 ? -32.833 17.412 8.715 1.00 46.35 91 ASP A O 1
ATOM 718 N N . VAL A 1 112 ? -30.822 17.969 9.544 1.00 44.12 92 VAL A N 1
ATOM 719 C CA . VAL A 1 112 ? -30.089 17.484 8.376 1.00 43.85 92 VAL A CA 1
ATOM 720 C C . VAL A 1 112 ? -29.453 16.124 8.654 1.00 46.08 92 VAL A C 1
ATOM 721 O O . VAL A 1 112 ? -28.959 15.870 9.753 1.00 45.85 92 VAL A O 1
ATOM 725 N N . TYR A 1 113 ? -29.474 15.248 7.657 1.00 37.40 93 TYR A N 1
ATOM 726 C CA . TYR A 1 113 ? -28.947 13.898 7.831 1.00 37.53 93 TYR A CA 1
ATOM 727 C C . TYR A 1 113 ? -28.045 13.531 6.664 1.00 37.05 93 TYR A C 1
ATOM 728 O O . TYR A 1 113 ? -28.098 14.149 5.603 1.00 37.55 93 TYR A O 1
ATOM 737 N N . THR A 1 114 ? -27.229 12.505 6.859 1.00 35.21 94 THR A N 1
ATOM 738 C CA . THR A 1 114 ? -26.476 11.922 5.758 1.00 40.49 94 THR A CA 1
ATOM 739 C C . THR A 1 114 ? -27.145 10.608 5.391 1.00 40.02 94 THR A C 1
ATOM 740 O O . THR A 1 114 ? -27.398 9.777 6.258 1.00 37.74 94 THR A O 1
ATOM 744 N N . ALA A 1 115 ? -27.469 10.444 4.112 1.00 33.72 95 ALA A N 1
ATOM 745 C CA . ALA A 1 115 ? -28.144 9.250 3.635 1.00 35.10 95 ALA A CA 1
ATOM 746 C C . ALA A 1 115 ? -27.394 8.670 2.438 1.00 34.91 95 ALA A C 1
ATOM 747 O O . ALA A 1 115 ? -26.868 9.423 1.595 1.00 29.79 95 ALA A O 1
ATOM 749 N N . LYS A 1 116 ? -27.368 7.341 2.360 1.00 29.36 96 LYS A N 1
ATOM 750 C CA . LYS A 1 116 ? -26.910 6.648 1.160 1.00 32.96 96 LYS A CA 1
ATOM 751 C C . LYS A 1 116 ? -27.858 6.936 -0.014 1.00 34.81 96 LYS A C 1
ATOM 752 O O . LYS A 1 116 ? -29.071 6.760 0.103 1.00 30.51 96 LYS A O 1
ATOM 758 N N . LEU A 1 117 ? -27.309 7.368 -1.148 1.00 27.57 97 LEU A N 1
ATOM 759 C CA . LEU A 1 117 ? -28.133 7.595 -2.334 1.00 26.76 97 LEU A CA 1
ATOM 760 C C . LEU A 1 117 ? -28.946 6.340 -2.671 1.00 26.20 97 LEU A C 1
ATOM 761 O O . LEU A 1 117 ? -30.073 6.432 -3.150 1.00 30.36 97 LEU A O 1
ATOM 766 N N . SER A 1 118 ? -28.376 5.168 -2.415 1.00 25.47 98 SER A N 1
ATOM 767 C CA . SER A 1 118 ? -29.035 3.908 -2.752 1.00 32.77 98 SER A CA 1
ATOM 768 C C . SER A 1 118 ? -30.295 3.663 -1.919 1.00 39.53 98 SER A C 1
ATOM 769 O O . SER A 1 118 ? -31.067 2.744 -2.212 1.00 36.64 98 SER A O 1
ATOM 772 N N . ASP A 1 119 ? -30.488 4.475 -0.880 1.00 34.66 99 ASP A N 1
ATOM 773 C CA . ASP A 1 119 ? -31.690 4.400 -0.031 1.00 27.93 99 ASP A CA 1
ATOM 774 C C . ASP A 1 119 ? -32.724 5.489 -0.331 1.00 30.76 99 ASP A C 1
ATOM 775 O O . ASP A 1 119 ? -33.709 5.655 0.410 1.00 32.39 99 ASP A O 1
ATOM 780 N N . ILE A 1 120 ? -32.510 6.213 -1.424 1.00 35.13 100 ILE A N 1
ATOM 781 C CA . ILE A 1 120 ? -33.379 7.319 -1.803 1.00 30.73 100 ILE A CA 1
ATOM 782 C C . ILE A 1 120 ? -34.210 6.978 -3.038 1.00 33.53 100 ILE A C 1
ATOM 783 O O . ILE A 1 120 ? -33.676 6.576 -4.072 1.00 34.65 100 ILE A O 1
ATOM 788 N N . GLU A 1 121 ? -35.517 7.170 -2.935 1.00 29.93 101 GLU A N 1
ATOM 789 C CA . GLU A 1 121 ? -36.394 7.023 -4.084 1.00 36.85 101 GLU A CA 1
ATOM 790 C C . GLU A 1 121 ? -36.856 8.432 -4.456 1.00 37.76 101 GLU A C 1
ATOM 791 O O . GLU A 1 121 ? -37.637 9.038 -3.731 1.00 33.59 101 GLU A O 1
ATOM 797 N N . ALA A 1 122 ? -36.348 8.958 -5.565 1.00 31.78 102 ALA A N 1
ATOM 798 C CA . ALA A 1 122 ? -36.640 10.325 -5.985 1.00 36.80 102 ALA A CA 1
ATOM 799 C C . ALA A 1 122 ? -38.099 10.501 -6.398 1.00 41.28 102 ALA A C 1
ATOM 800 O O . ALA A 1 122 ? -38.707 9.598 -6.967 1.00 43.58 102 ALA A O 1
ATOM 802 N N . ILE A 1 123 ? -38.652 11.676 -6.125 1.00 35.17 103 ILE A N 1
ATOM 803 C CA . ILE A 1 123 ? -40.054 11.955 -6.452 1.00 36.07 103 ILE A CA 1
ATOM 804 C C . ILE A 1 123 ? -40.190 12.982 -7.572 1.00 36.15 103 ILE A C 1
ATOM 805 O O . ILE A 1 123 ? -39.733 14.116 -7.444 1.00 40.49 103 ILE A O 1
ATOM 810 N N . ASP A 1 124 ? -40.786 12.554 -8.683 1.00 41.18 104 ASP A N 1
ATOM 811 C CA . ASP A 1 124 ? -41.026 13.413 -9.843 1.00 45.54 104 ASP A CA 1
ATOM 812 C C . ASP A 1 124 ? -39.861 14.297 -10.260 1.00 44.35 104 ASP A C 1
ATOM 813 O O . ASP A 1 124 ? -40.054 15.479 -10.540 1.00 45.56 104 ASP A O 1
ATOM 818 N N . VAL A 1 125 ? -38.660 13.737 -10.324 1.00 37.85 105 VAL A N 1
ATOM 819 C CA . VAL A 1 125 ? -37.501 14.529 -10.740 1.00 44.57 105 VAL A CA 1
ATOM 820 C C . VAL A 1 125 ? -37.320 14.593 -12.260 1.00 47.53 105 VAL A C 1
ATOM 821 O O . VAL A 1 125 ? -37.929 13.820 -13.004 1.00 38.15 105 VAL A O 1
ATOM 825 N N . ASP A 1 126 ? -36.477 15.519 -12.716 1.00 48.19 106 ASP A N 1
ATOM 826 C CA . ASP A 1 126 ? -36.222 15.663 -14.149 1.00 50.13 106 ASP A CA 1
ATOM 827 C C . ASP A 1 126 ? -35.438 14.465 -14.668 1.00 42.96 106 ASP A C 1
ATOM 828 O O . ASP A 1 126 ? -34.838 13.719 -13.891 1.00 34.31 106 ASP A O 1
ATOM 833 N N . ASP A 1 127 ? -35.440 14.301 -15.985 1.00 42.95 107 ASP A N 1
ATOM 834 C CA . ASP A 1 127 ? -34.868 13.122 -16.615 1.00 43.75 107 ASP A CA 1
ATOM 835 C C . ASP A 1 127 ? -33.409 12.865 -16.264 1.00 36.63 107 ASP A C 1
ATOM 836 O O . ASP A 1 127 ? -33.024 11.723 -16.037 1.00 35.94 107 ASP A O 1
ATOM 841 N N . ASP A 1 128 ? -32.596 13.915 -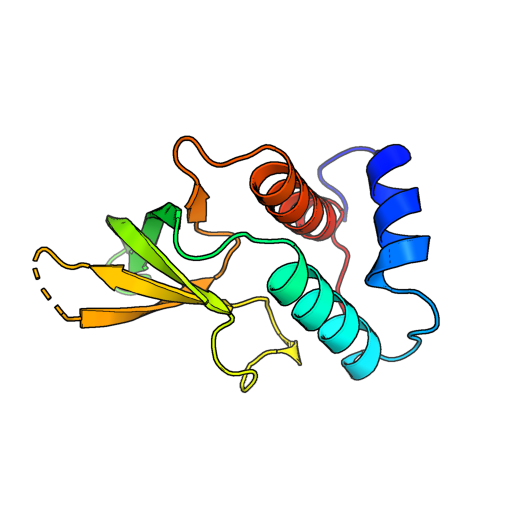16.233 1.00 38.15 108 ASP A N 1
ATOM 842 C CA . ASP A 1 128 ? -31.163 13.730 -15.996 1.00 38.13 108 ASP A CA 1
ATOM 843 C C . ASP A 1 128 ? -30.875 13.266 -14.571 1.00 38.21 108 ASP A C 1
ATOM 844 O O . ASP A 1 128 ? -29.944 12.495 -14.334 1.00 36.40 108 ASP A O 1
ATOM 849 N N . THR A 1 129 ? -31.673 13.735 -13.617 1.00 31.50 109 THR A N 1
ATOM 850 C CA . THR A 1 129 ? -31.463 13.350 -12.219 1.00 29.39 109 THR A CA 1
ATOM 851 C C . THR A 1 129 ? -31.817 11.880 -12.079 1.00 34.61 109 THR A C 1
ATOM 852 O O . THR A 1 129 ? -31.058 11.084 -11.505 1.00 34.19 109 THR A O 1
ATOM 856 N N . GLN A 1 130 ? -32.987 11.527 -12.607 1.00 34.12 110 GLN A N 1
ATOM 857 C CA . GLN A 1 130 ? -33.435 10.142 -12.594 1.00 34.67 110 GLN A CA 1
ATOM 858 C C . GLN A 1 130 ? -32.398 9.216 -13.246 1.00 33.90 110 GLN A C 1
ATOM 859 O O . GLN A 1 130 ? -32.098 8.139 -12.732 1.00 38.95 110 GLN A O 1
ATOM 865 N N . GLU A 1 131 ? -31.864 9.630 -14.393 1.00 32.65 111 GLU A N 1
ATOM 866 C CA . GLU A 1 131 ? -30.860 8.825 -15.083 1.00 32.70 111 GLU A CA 1
ATOM 867 C C . GLU A 1 131 ? -29.609 8.575 -14.230 1.00 36.78 111 GLU A C 1
ATOM 868 O O . GLU A 1 131 ? -29.130 7.437 -14.129 1.00 37.15 111 GLU A O 1
ATOM 874 N N . ALA A 1 132 ? -29.084 9.634 -13.617 1.00 31.85 112 ALA A N 1
ATOM 875 C CA . ALA A 1 132 ? -27.873 9.517 -12.797 1.00 32.51 112 ALA A CA 1
ATOM 876 C C . ALA A 1 132 ? -28.111 8.610 -11.596 1.00 33.70 112 ALA A C 1
ATOM 877 O O . ALA A 1 132 ? -27.270 7.800 -11.237 1.00 28.65 112 ALA A O 1
ATOM 879 N N . ILE A 1 133 ? -29.263 8.743 -10.960 1.00 33.43 113 ILE A N 1
ATOM 880 C CA . ILE A 1 133 ? -29.578 7.827 -9.870 1.00 32.28 113 ILE A CA 1
ATOM 881 C C . ILE A 1 133 ? -29.651 6.374 -10.351 1.00 32.47 113 ILE A C 1
ATOM 882 O O . ILE A 1 133 ? -29.104 5.475 -9.707 1.00 34.04 113 ILE A O 1
ATOM 887 N N . ALA A 1 134 ? -30.335 6.152 -11.477 1.00 33.68 114 ALA A N 1
ATOM 888 C CA . ALA A 1 134 ? -30.418 4.824 -12.087 1.00 35.95 114 ALA A CA 1
ATOM 889 C C . ALA A 1 134 ? -29.042 4.251 -12.464 1.00 31.38 114 ALA A C 1
ATOM 890 O O . ALA A 1 134 ? -28.821 3.040 -12.377 1.00 32.29 114 ALA A O 1
ATOM 892 N N . ASP A 1 135 ? -28.129 5.114 -12.899 1.00 28.90 115 ASP A N 1
ATOM 893 C CA . ASP A 1 135 ? -26.782 4.662 -13.269 1.00 29.03 115 ASP A CA 1
ATOM 894 C C . ASP A 1 135 ? -26.075 4.141 -12.023 1.00 32.19 115 ASP A C 1
ATOM 895 O O . ASP A 1 135 ? -25.366 3.121 -12.054 1.00 30.45 115 ASP A O 1
ATOM 900 N N . TRP A 1 136 ? -26.250 4.861 -10.922 1.00 30.59 116 TRP A N 1
ATOM 901 C CA . TRP A 1 136 ? -25.594 4.477 -9.671 1.00 30.09 116 TRP A CA 1
ATOM 902 C C . TRP A 1 136 ? -26.194 3.169 -9.151 1.00 29.71 116 TRP A C 1
ATOM 903 O O . TRP A 1 136 ? -25.472 2.252 -8.774 1.00 30.53 116 TRP A O 1
ATOM 914 N N . LEU A 1 137 ? -27.524 3.086 -9.134 1.00 29.43 117 LEU A N 1
ATOM 915 C CA . LEU A 1 137 ? -28.199 1.842 -8.764 1.00 31.87 117 LEU A CA 1
ATOM 916 C C . LEU A 1 137 ? -27.761 0.666 -9.651 1.00 37.84 117 LEU A C 1
ATOM 917 O O . LEU A 1 137 ? -27.587 -0.462 -9.176 1.00 34.86 117 LEU A O 1
ATOM 922 N N . TYR A 1 138 ? -27.571 0.936 -10.939 1.00 32.64 118 TYR A N 1
ATOM 923 C CA . TYR A 1 138 ? -27.099 -0.090 -11.859 1.00 34.53 118 TYR A CA 1
ATOM 924 C C . TYR A 1 138 ? -25.686 -0.570 -11.510 1.00 35.20 118 TYR A C 1
ATOM 925 O O . TYR A 1 138 ? -25.419 -1.768 -11.472 1.00 33.40 118 TYR A O 1
ATOM 934 N N . TRP A 1 139 ? -24.783 0.375 -11.274 1.00 33.90 119 TRP A N 1
ATOM 935 C CA . TRP A 1 139 ? -23.415 0.062 -10.872 1.00 33.93 119 TRP A CA 1
ATOM 936 C C . TRP A 1 139 ? -23.395 -0.898 -9.671 1.00 36.15 119 TRP A C 1
ATOM 937 O O . TRP A 1 139 ? -22.655 -1.889 -9.661 1.00 30.45 119 TRP A O 1
ATOM 948 N N . LEU A 1 140 ? -24.229 -0.617 -8.673 1.00 35.25 120 LEU A N 1
ATOM 949 C CA . LEU A 1 140 ? -24.274 -1.445 -7.461 1.00 30.91 120 LEU A CA 1
ATOM 950 C C . LEU A 1 140 ? -24.870 -2.817 -7.766 1.00 30.43 120 LEU A C 1
ATOM 951 O O . LEU A 1 140 ? -24.340 -3.841 -7.352 1.00 41.23 120 LEU A O 1
ATOM 956 N N . ALA A 1 141 ? -25.965 -2.821 -8.516 1.00 35.41 121 ALA A N 1
ATOM 957 C CA . ALA A 1 141 ? -26.620 -4.056 -8.926 1.00 40.64 121 ALA A CA 1
ATOM 958 C C . ALA A 1 141 ? -25.655 -4.979 -9.676 1.00 42.45 121 ALA A C 1
ATOM 959 O O . ALA A 1 141 ? -25.751 -6.206 -9.583 1.00 41.98 121 ALA A O 1
ATOM 961 N N . ARG A 1 142 ? -24.729 -4.396 -10.430 1.00 41.74 122 ARG A N 1
ATOM 962 C CA . ARG A 1 142 ? -23.807 -5.209 -11.211 1.00 37.98 122 ARG A CA 1
ATOM 96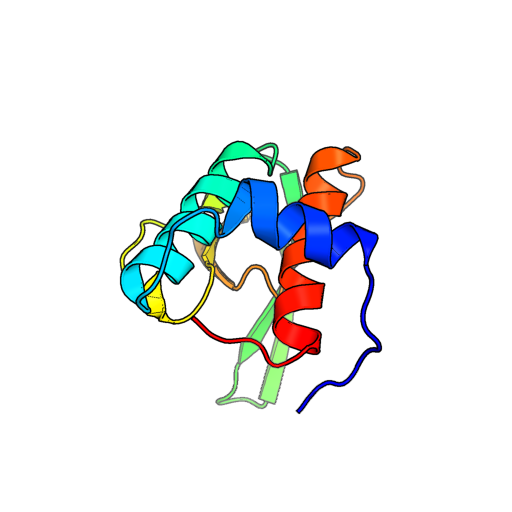3 C C . ARG A 1 142 ? -22.722 -5.782 -10.309 1.00 38.77 122 ARG A C 1
ATOM 964 O O . ARG A 1 142 ? -21.961 -6.667 -10.712 1.00 35.45 122 ARG A O 1
ATOM 972 N N . GLY A 1 143 ? -22.650 -5.290 -9.082 1.00 39.65 123 GLY A N 1
ATOM 973 C CA . GLY A 1 143 ? -21.632 -5.763 -8.165 1.00 40.87 123 GLY A CA 1
ATOM 974 C C . GLY A 1 143 ? -20.310 -5.040 -8.336 1.00 42.44 123 GLY A C 1
ATOM 975 O O . GLY A 1 143 ? -19.286 -5.483 -7.826 1.00 45.57 123 GLY A O 1
ATOM 976 N N . TYR A 1 144 ? -20.319 -3.923 -9.054 1.00 32.13 124 TYR A N 1
ATOM 977 C CA . TYR A 1 144 ? -19.091 -3.158 -9.238 1.00 38.84 124 TYR A CA 1
ATOM 978 C C . TYR A 1 144 ? -18.728 -2.454 -7.937 1.00 35.07 124 TYR A C 1
ATOM 979 O O . TYR A 1 144 ? -19.602 -2.044 -7.186 1.00 36.40 124 TYR A O 1
ATOM 988 N N . LYS A 1 145 ? -17.436 -2.296 -7.685 1.00 41.44 125 LYS A N 1
ATOM 989 C CA . LYS A 1 145 ? -17.000 -1.483 -6.555 1.00 47.67 125 LYS A CA 1
ATOM 990 C C . LYS A 1 145 ? -15.767 -0.681 -6.930 1.00 42.08 125 LYS A C 1
ATOM 991 O O . LYS A 1 145 ? -15.041 -1.048 -7.850 1.00 45.86 125 LYS A O 1
ATOM 997 N N . PHE A 1 146 ? -15.545 0.425 -6.228 1.00 41.14 126 PHE A N 1
ATOM 998 C CA . PHE A 1 146 ? -14.464 1.332 -6.581 1.00 40.14 126 PHE A CA 1
ATOM 999 C C . PHE A 1 146 ? -13.124 0.589 -6.630 1.00 45.45 126 PHE A C 1
ATOM 1000 O O . PHE A 1 146 ? -12.812 -0.140 -5.696 1.00 47.25 126 PHE A O 1
#

InterPro domains:
  IPR020994 Uncharacterised protein family, calcium binding protein, CcbP [PF11535] (12-120)
  IPR043067 Calcium binding protein CcbP, beta-barrel domain [G3DSA:2.30.30.530] (46-106)

Organism: Nostoc sp. (strain PCC 7120 / SAG 25.82 / UTEX 2576) (NCBI:txid103690)

Sequence (123 aa):
MASVERDETREHRIETEIIVDAEDKEERAMGWYYYLDDTLEFPFMGKWKKKSRKTSTIEEKTVEVLGMAPDDECLKDMYVEVADIGDDVYTAKLSDIEAIDVDDDTQEAIADWLYWLARGYKF

CATH classification: 6.10.140.400 (+1 more: 2.30.30.530)

B-factor: mean 45.87, std 15.45, range [25.47, 158.71]

Nearest PDB structures (foldseek):
  3urg-assembly1_A  TM=1.008E+00  e=9.651E-25  Nostoc sp. PCC 7120 = FACHB-418
  2p0q-assembly1_A  TM=8.890E-01  e=8.283E-18  Nostoc sp. PCC 7120 = FACHB-418
  2lx7-assembly1_A  TM=5.465E-01  e=1.079E+00  Homo sapiens
  6z1p-assembly1_At  TM=4.612E-01  e=6.326E-01  Tetrahymena thermophila SB210
  6ue6-assembly6_F  TM=3.827E-01  e=1.452E+00  Homo sapiens

Radius of gyration: 14.66 Å; Cα contacts (8 Å, |Δi|>4): 202; chains: 1; bounding box: 34×33×39 Å

Foldseek 3Di:
DAQDDDDVVLVVCCDVQFQPPPDDLVSNLVSLQVVLQVQADPWFWWFFFDADPVVRDTDGDIWTFGGWDPCPPSSFATWTWTQDPCGDIDIGGLLRIGTDPDDPRNVVSSVSRVNCVNGVHHD

Secondary structure (DSSP, 8-state):
--SS---HHHHHHIIIIIITT--SHHHHHHHHHHHHHHHS-SSEEEEEEEEETTTTEEEEEEEEEEEEPPGGGTTT--EEEEEE---EEEEEEGGGEEE-S--HHHHHHHHHHHHHHHTT---